Protein AF-A0A3A0DI73-F1 (afdb_monomer)

Structure (mmCIF, N/CA/C/O backbone):
data_AF-A0A3A0DI73-F1
#
_entry.id   AF-A0A3A0DI73-F1
#
loop_
_atom_site.group_PDB
_atom_site.id
_atom_site.type_symbol
_atom_site.label_atom_id
_atom_site.label_alt_id
_atom_site.label_comp_id
_atom_site.label_asym_id
_atom_site.label_entity_id
_atom_site.label_seq_id
_atom_site.pdbx_PDB_ins_code
_atom_site.Cartn_x
_atom_site.Cartn_y
_atom_site.Cartn_z
_atom_site.occupancy
_atom_site.B_iso_or_equiv
_atom_site.auth_seq_id
_atom_site.auth_comp_id
_atom_site.auth_asym_id
_atom_site.auth_atom_id
_atom_site.pdbx_PDB_model_num
ATOM 1 N N . MET A 1 1 ? -56.428 10.773 -19.947 1.00 46.03 1 MET A N 1
ATOM 2 C CA . MET A 1 1 ? -55.314 10.584 -20.900 1.00 46.03 1 MET A CA 1
ATOM 3 C C . MET A 1 1 ? -54.510 9.360 -20.479 1.00 46.03 1 MET A C 1
ATOM 5 O O . MET A 1 1 ? -53.608 9.464 -19.663 1.00 46.03 1 MET A O 1
ATOM 9 N N . ARG A 1 2 ? -54.927 8.179 -20.947 1.00 42.25 2 ARG A N 1
ATOM 10 C CA . ARG A 1 2 ? -54.187 6.916 -20.832 1.00 42.25 2 ARG A CA 1
ATOM 11 C C . ARG A 1 2 ? -53.727 6.586 -22.247 1.00 42.25 2 ARG A C 1
ATOM 13 O O . ARG A 1 2 ? -54.557 6.183 -23.053 1.00 42.25 2 ARG A O 1
ATOM 20 N N . SER A 1 3 ? -52.457 6.826 -22.551 1.00 44.78 3 SER A N 1
ATOM 21 C CA . SER A 1 3 ? -51.872 6.418 -23.829 1.00 44.78 3 SER A CA 1
ATOM 22 C C . SER A 1 3 ? -51.220 5.052 -23.663 1.00 44.78 3 SER A C 1
ATOM 24 O O . SER A 1 3 ? -50.156 4.922 -23.074 1.00 44.78 3 SER A O 1
ATOM 26 N N . SER A 1 4 ? -51.953 4.058 -24.155 1.00 49.00 4 SER A N 1
ATOM 27 C CA . SER A 1 4 ? -51.477 3.031 -25.083 1.00 49.00 4 SER A CA 1
ATOM 28 C C . SER A 1 4 ? -50.260 2.189 -24.687 1.00 49.00 4 SER A C 1
ATOM 30 O O . SER A 1 4 ? -49.116 2.505 -24.993 1.00 49.00 4 SER A O 1
ATOM 32 N N . ASN A 1 5 ? -50.582 1.012 -24.146 1.00 43.97 5 ASN A N 1
ATOM 33 C CA . ASN A 1 5 ? -49.893 -0.247 -24.431 1.00 43.97 5 ASN A CA 1
ATOM 34 C C . ASN A 1 5 ? -49.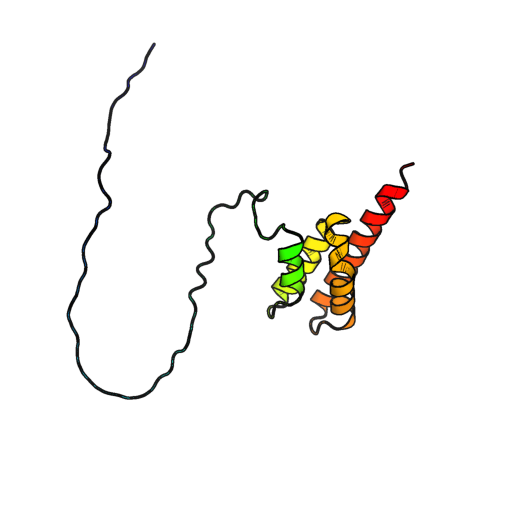915 -0.535 -25.943 1.00 43.97 5 ASN A C 1
ATOM 36 O O . ASN A 1 5 ? -50.989 -0.492 -26.547 1.00 43.97 5 ASN A O 1
ATOM 40 N N . SER A 1 6 ? -48.780 -0.933 -26.520 1.00 40.41 6 SER A N 1
ATOM 41 C CA . SER A 1 6 ? -48.709 -1.915 -27.613 1.00 40.41 6 SER A CA 1
ATOM 42 C C . SER A 1 6 ? -47.269 -2.313 -27.922 1.00 40.41 6 SER A C 1
ATOM 44 O O . SER A 1 6 ? -46.471 -1.457 -28.279 1.00 40.41 6 SER A O 1
ATOM 46 N N . ALA A 1 7 ? -47.053 -3.634 -27.863 1.00 37.00 7 ALA A N 1
ATOM 47 C CA . ALA A 1 7 ? -46.167 -4.445 -28.704 1.00 37.00 7 ALA A CA 1
ATOM 48 C C . ALA A 1 7 ? -44.645 -4.184 -28.568 1.00 37.00 7 ALA A C 1
ATOM 50 O O . ALA A 1 7 ? -44.185 -3.059 -28.535 1.00 37.00 7 ALA A O 1
ATOM 51 N N . ALA A 1 8 ? -43.760 -5.173 -28.503 1.00 38.88 8 ALA A N 1
ATOM 52 C CA . ALA A 1 8 ? -43.826 -6.513 -29.049 1.00 38.88 8 ALA A CA 1
ATOM 53 C C . ALA A 1 8 ? -42.706 -7.387 -28.451 1.00 38.88 8 ALA A C 1
ATOM 55 O O . ALA A 1 8 ? -41.714 -6.879 -27.936 1.00 38.88 8 ALA A O 1
ATOM 56 N N . ALA A 1 9 ? -42.860 -8.694 -28.667 1.00 37.97 9 ALA A N 1
ATOM 57 C CA . ALA A 1 9 ? -41.786 -9.666 -28.859 1.00 37.97 9 ALA A CA 1
ATOM 58 C C . ALA A 1 9 ? -40.920 -10.028 -27.640 1.00 37.97 9 ALA A C 1
ATOM 60 O O . ALA A 1 9 ? -39.777 -9.610 -27.474 1.00 37.97 9 ALA A O 1
ATOM 61 N N . GLN A 1 10 ? -41.464 -10.953 -26.853 1.00 37.12 10 GLN A N 1
ATOM 62 C CA . GLN A 1 10 ? -40.673 -12.065 -26.338 1.00 37.12 10 GLN A CA 1
ATOM 63 C C . GLN A 1 10 ? -40.356 -12.975 -27.533 1.00 37.12 10 GLN A C 1
ATOM 65 O O . GLN A 1 10 ? -41.296 -13.455 -28.157 1.00 37.12 10 GLN A O 1
ATOM 70 N N . ASP A 1 11 ? -39.084 -13.214 -27.854 1.00 39.34 11 ASP A N 1
ATOM 71 C CA . ASP A 1 11 ? -38.699 -14.409 -28.612 1.00 39.34 11 ASP A CA 1
ATOM 72 C C . ASP A 1 11 ? -37.217 -14.770 -28.404 1.00 39.34 11 ASP A C 1
ATOM 74 O O . ASP A 1 11 ? -36.307 -14.043 -28.790 1.00 39.34 11 ASP A O 1
ATOM 78 N N . GLY A 1 12 ? -37.025 -15.903 -27.722 1.00 42.12 12 GLY A N 1
ATOM 79 C CA . GLY A 1 12 ? -36.039 -16.956 -27.986 1.00 42.12 12 GLY A CA 1
ATOM 80 C C . GLY A 1 12 ? -34.541 -16.640 -28.160 1.00 42.12 12 GLY A C 1
ATOM 81 O O . GLY A 1 12 ? -34.145 -16.013 -29.139 1.00 42.12 12 GLY A O 1
ATOM 82 N N . PRO A 1 13 ? -33.646 -17.239 -27.343 1.00 37.38 13 PRO A N 1
ATOM 83 C CA . PRO A 1 13 ? -32.222 -17.278 -27.658 1.00 37.38 13 PRO A CA 1
ATOM 84 C C . PRO A 1 13 ? -31.971 -18.185 -28.871 1.00 37.38 13 PRO A C 1
ATOM 86 O O . PRO A 1 13 ? -32.249 -19.388 -28.839 1.00 37.38 13 PRO A O 1
ATOM 89 N N . SER A 1 14 ? -31.393 -17.615 -29.927 1.00 41.12 14 SER A N 1
ATOM 90 C CA . SER A 1 14 ? -30.918 -18.324 -31.114 1.00 41.12 14 SER A CA 1
ATOM 91 C C . SER A 1 14 ? -29.812 -19.319 -30.745 1.00 41.12 14 SER A C 1
ATOM 93 O O . SER A 1 14 ? -28.622 -19.002 -30.706 1.00 41.12 14 SER A O 1
ATOM 95 N N . ARG A 1 15 ? -30.231 -20.550 -30.446 1.00 43.59 15 ARG A N 1
ATOM 96 C CA . ARG A 1 15 ? -29.393 -21.746 -30.394 1.00 43.59 15 ARG A CA 1
ATOM 97 C C . ARG A 1 15 ? -29.068 -22.217 -31.818 1.00 43.59 15 ARG A C 1
ATOM 99 O O . ARG A 1 15 ? -29.891 -22.111 -32.716 1.00 43.59 15 ARG A O 1
ATOM 106 N N . LEU A 1 16 ? -27.906 -22.858 -31.943 1.00 42.03 16 LEU A N 1
ATOM 107 C CA . LEU A 1 16 ? -27.441 -23.683 -33.066 1.00 42.03 16 L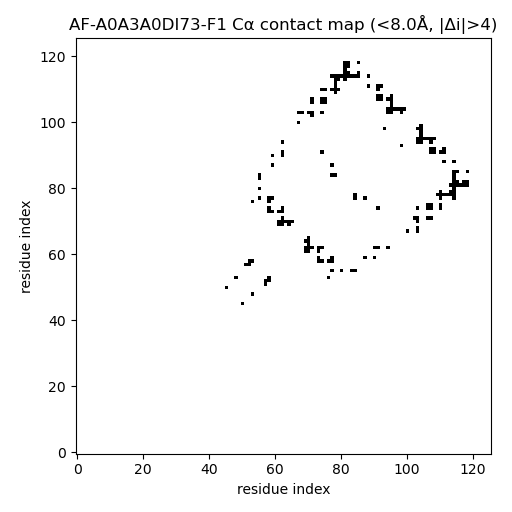EU A CA 1
ATOM 108 C C . LEU A 1 16 ? -27.049 -22.950 -34.361 1.00 42.03 16 LEU A C 1
ATOM 110 O O . LEU A 1 16 ? -27.827 -22.854 -35.298 1.00 42.03 16 LEU A O 1
ATOM 114 N N . ARG A 1 17 ? -25.738 -22.734 -34.514 1.00 43.75 17 ARG A N 1
ATOM 115 C CA . ARG A 1 17 ? -24.987 -23.436 -35.570 1.00 43.75 17 ARG A CA 1
ATOM 116 C C . ARG A 1 17 ? -23.698 -24.010 -34.993 1.00 43.75 17 ARG A C 1
ATOM 118 O O . ARG A 1 17 ? -22.633 -23.408 -35.026 1.00 43.75 17 ARG A O 1
ATOM 125 N N . ARG A 1 18 ? -23.840 -25.205 -34.418 1.00 44.78 18 ARG A N 1
ATOM 126 C CA . ARG A 1 18 ? -22.738 -26.144 -34.209 1.00 44.78 18 ARG A CA 1
ATOM 127 C C . ARG A 1 18 ? -22.254 -26.588 -35.590 1.00 44.78 18 ARG A C 1
ATOM 129 O O . ARG A 1 18 ? -22.840 -27.496 -36.168 1.00 44.78 18 ARG A O 1
ATOM 136 N N . SER A 1 19 ? -21.219 -25.951 -36.120 1.00 40.69 19 SER A N 1
ATOM 137 C CA . SER A 1 19 ? -20.468 -26.513 -37.242 1.00 40.69 19 SER A CA 1
ATOM 138 C C . SER A 1 19 ? -19.474 -27.520 -36.673 1.00 40.69 19 SER A C 1
ATOM 140 O O . SER A 1 19 ? -18.393 -27.166 -36.212 1.00 40.69 19 SER A O 1
ATOM 142 N N . VAL A 1 20 ? -19.904 -28.778 -36.621 1.00 42.91 20 VAL A N 1
ATOM 143 C CA . VAL A 1 20 ? -19.046 -29.941 -36.383 1.00 42.91 20 VAL A CA 1
ATOM 144 C C . VAL A 1 20 ? -18.556 -30.429 -37.755 1.00 42.91 20 VAL A C 1
ATOM 146 O O . VAL A 1 20 ? -19.305 -30.354 -38.724 1.00 42.91 20 VAL A O 1
ATOM 149 N N . LEU A 1 21 ? -17.335 -30.972 -37.785 1.00 39.19 21 LEU A N 1
ATOM 150 C CA . LEU A 1 21 ? -16.647 -31.678 -38.879 1.00 39.19 21 LEU A CA 1
ATOM 151 C C . LEU A 1 21 ? -15.938 -30.819 -39.942 1.00 39.19 21 LEU A C 1
ATOM 153 O O . LEU A 1 21 ? -16.477 -30.509 -40.995 1.00 39.19 21 LEU A O 1
ATOM 157 N N . ALA A 1 22 ? -14.634 -30.638 -39.730 1.00 37.94 22 ALA A N 1
ATOM 158 C CA . ALA A 1 22 ? -13.636 -31.152 -40.669 1.00 37.94 22 ALA A CA 1
ATOM 159 C C . ALA A 1 22 ? -12.343 -31.445 -39.892 1.00 37.94 22 ALA A C 1
ATOM 161 O O . ALA A 1 22 ? -11.476 -30.591 -39.726 1.00 37.94 22 ALA A O 1
ATOM 162 N N . VAL A 1 23 ? -12.246 -32.665 -39.355 1.00 44.00 23 VAL A N 1
ATOM 163 C CA . VAL A 1 23 ? -11.007 -33.216 -38.791 1.00 44.00 23 VAL A CA 1
ATOM 164 C C . VAL A 1 23 ? -10.077 -33.519 -39.966 1.00 44.00 23 VAL A C 1
ATOM 166 O O . VAL A 1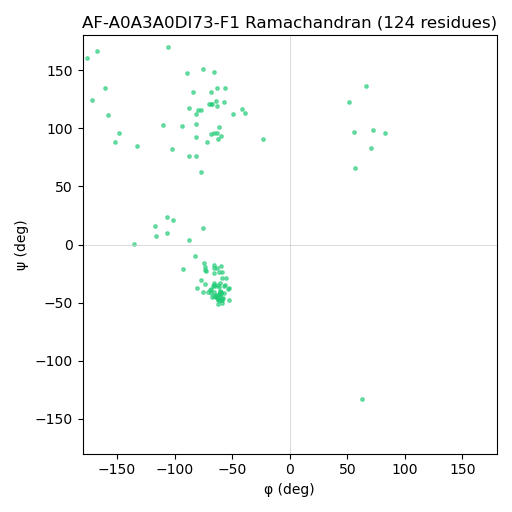 23 ? -10.103 -34.613 -40.526 1.00 44.00 23 VAL A O 1
ATOM 169 N N . ALA A 1 24 ? -9.285 -32.531 -40.376 1.00 44.31 24 ALA A N 1
ATOM 170 C CA . ALA A 1 24 ? -8.171 -32.746 -41.287 1.00 44.31 24 ALA A CA 1
ATOM 171 C C . ALA A 1 24 ? -6.978 -33.265 -40.474 1.00 44.31 24 ALA A C 1
ATOM 173 O O . ALA A 1 24 ? -6.330 -32.540 -39.723 1.00 44.31 24 ALA A O 1
ATOM 174 N N . ARG A 1 25 ? -6.747 -34.571 -40.593 1.00 55.69 25 ARG A N 1
ATOM 175 C CA . ARG A 1 25 ? -5.568 -35.287 -40.106 1.00 55.69 25 ARG A CA 1
ATOM 176 C C . ARG A 1 25 ? -4.338 -34.841 -40.904 1.00 55.69 25 ARG A C 1
ATOM 178 O O . ARG A 1 25 ? -4.349 -35.072 -42.105 1.00 55.69 25 ARG A O 1
ATOM 185 N N . LEU A 1 26 ? -3.304 -34.286 -40.260 1.00 47.00 26 LEU A N 1
ATOM 186 C CA . LEU A 1 26 ? -1.866 -34.438 -40.589 1.00 47.00 26 LEU A CA 1
ATOM 187 C C . LEU A 1 26 ? -0.996 -33.702 -39.526 1.00 47.00 26 LEU A C 1
ATOM 189 O O . LEU A 1 26 ? -1.537 -32.894 -38.779 1.00 47.00 26 LEU A O 1
ATOM 193 N N . PRO A 1 27 ? 0.305 -34.014 -39.369 1.00 46.88 27 PRO A N 1
ATOM 194 C CA . PRO A 1 27 ? 0.848 -34.876 -38.320 1.00 46.88 27 PRO A CA 1
ATOM 195 C C . PRO A 1 27 ? 1.602 -34.139 -37.188 1.00 46.88 27 PRO A C 1
ATOM 197 O O . PRO A 1 27 ? 1.915 -32.957 -37.266 1.00 46.88 27 PRO A O 1
ATOM 200 N N . LEU A 1 28 ? 1.898 -34.913 -36.138 1.00 55.03 28 LEU A N 1
ATOM 201 C CA . LEU A 1 28 ? 2.718 -34.628 -34.953 1.00 55.03 28 LEU A CA 1
ATOM 202 C C . LEU A 1 28 ? 3.986 -33.786 -35.248 1.00 55.03 28 LEU A C 1
ATOM 204 O O . LEU A 1 28 ? 4.929 -34.293 -35.850 1.00 55.03 28 LEU A O 1
ATOM 208 N N . LEU A 1 29 ? 4.052 -32.547 -34.747 1.00 56.84 29 LEU A N 1
ATOM 209 C CA . LEU A 1 29 ? 5.300 -31.856 -34.387 1.00 56.84 29 LEU A CA 1
ATOM 210 C C . LEU A 1 29 ? 4.997 -30.706 -33.415 1.00 56.84 29 LEU A C 1
ATOM 212 O O . LEU A 1 29 ? 4.013 -29.985 -33.544 1.00 56.84 29 LEU A O 1
ATOM 216 N N . ALA A 1 30 ? 5.816 -30.628 -32.374 1.00 53.91 30 ALA A N 1
ATOM 217 C CA . ALA A 1 30 ? 5.569 -29.920 -31.132 1.00 53.91 30 ALA A CA 1
ATOM 218 C C . ALA A 1 30 ? 5.531 -28.389 -31.267 1.00 53.91 30 ALA A C 1
ATOM 220 O O . ALA A 1 30 ? 6.477 -27.776 -31.752 1.00 53.91 30 ALA A O 1
ATOM 221 N N . ALA A 1 31 ? 4.498 -27.772 -30.697 1.00 54.31 31 ALA A N 1
ATOM 222 C CA . ALA A 1 31 ? 4.576 -26.421 -30.157 1.00 54.31 31 ALA A CA 1
ATOM 223 C C . ALA A 1 31 ? 3.622 -26.330 -28.963 1.00 54.31 31 ALA A C 1
ATOM 225 O O . ALA A 1 31 ? 2.413 -26.154 -29.100 1.00 54.31 31 ALA A O 1
ATOM 226 N N . ALA A 1 32 ? 4.188 -26.512 -27.773 1.00 57.53 32 ALA A N 1
ATOM 227 C CA . ALA A 1 32 ? 3.545 -26.167 -26.523 1.00 57.53 32 ALA A CA 1
ATOM 228 C C . ALA A 1 32 ? 3.271 -24.656 -26.513 1.00 57.53 32 ALA A C 1
ATOM 230 O O . ALA A 1 32 ? 4.167 -23.861 -26.247 1.00 57.53 32 ALA A O 1
ATOM 231 N N . VAL A 1 33 ? 2.031 -24.253 -26.788 1.00 56.47 33 VAL A N 1
ATOM 232 C CA . VAL A 1 33 ? 1.530 -22.944 -26.356 1.00 56.47 33 VAL A CA 1
ATOM 233 C C . VAL A 1 33 ? 0.650 -23.198 -25.144 1.00 56.47 33 VAL A C 1
ATOM 235 O O . VAL A 1 33 ? -0.568 -23.344 -25.222 1.00 56.47 33 VAL A O 1
ATOM 238 N N . CYS A 1 34 ? 1.316 -23.322 -24.001 1.00 44.38 34 CYS A N 1
ATOM 239 C CA . CYS A 1 34 ? 0.675 -23.242 -22.706 1.00 44.38 34 CYS A CA 1
ATOM 240 C C . CYS A 1 34 ? 0.108 -21.828 -22.524 1.00 44.38 34 CYS A C 1
ATOM 242 O O . C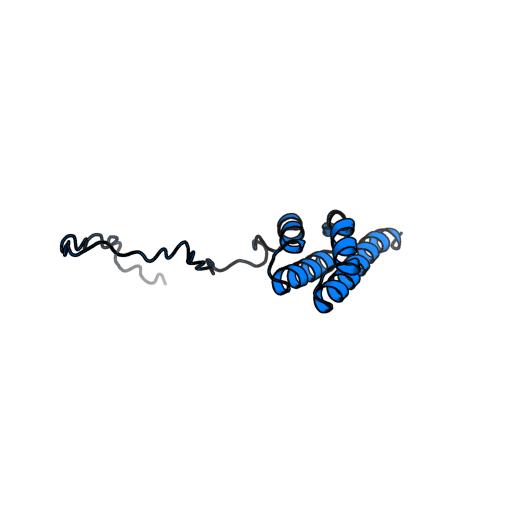YS A 1 34 ? 0.843 -20.848 -22.565 1.00 44.38 34 CYS A O 1
ATOM 244 N N . VAL A 1 35 ? -1.197 -21.755 -22.263 1.00 53.09 35 VAL A N 1
ATOM 245 C CA . VAL A 1 35 ? -1.785 -20.807 -21.305 1.00 53.09 35 VAL A CA 1
ATOM 246 C C . VAL A 1 35 ? -1.478 -19.328 -21.579 1.00 53.09 35 VAL A C 1
ATOM 248 O O . VAL A 1 35 ? -0.888 -18.618 -20.773 1.00 53.09 35 VAL A O 1
ATOM 251 N N . GLY A 1 36 ? -1.998 -18.815 -22.690 1.00 42.91 36 GLY A N 1
ATOM 252 C CA . GLY A 1 36 ? -2.397 -17.412 -22.761 1.00 42.91 36 GLY A CA 1
ATOM 253 C C . GLY A 1 36 ? -3.833 -17.279 -22.261 1.00 42.91 36 GLY A C 1
ATOM 254 O O . GLY A 1 36 ? -4.752 -17.198 -23.072 1.00 42.91 36 GLY A O 1
ATOM 255 N N . CYS A 1 37 ? -4.049 -17.338 -20.942 1.00 44.66 37 CYS A N 1
ATOM 256 C CA . CYS A 1 37 ? -5.346 -17.041 -20.335 1.00 44.66 37 CYS A CA 1
ATOM 257 C C . CYS A 1 37 ? -5.870 -15.711 -20.884 1.00 44.66 37 CYS A C 1
ATOM 259 O O . CYS A 1 37 ? -5.324 -14.646 -20.601 1.00 44.66 37 CYS A O 1
ATOM 261 N N . GLN A 1 38 ? -6.952 -15.784 -21.652 1.00 47.72 38 GLN A N 1
ATOM 262 C CA . GLN A 1 38 ? -7.785 -14.643 -21.985 1.00 47.72 38 GLN A CA 1
ATOM 263 C C . GLN A 1 38 ? -8.318 -14.064 -20.669 1.00 47.72 38 GLN A C 1
ATOM 265 O O . GLN A 1 38 ? -9.347 -14.502 -20.165 1.00 47.72 38 GLN A O 1
ATOM 270 N N . ARG A 1 39 ? -7.635 -13.075 -20.085 1.00 42.53 39 ARG A N 1
ATOM 271 C CA . ARG A 1 39 ? -8.278 -12.170 -19.128 1.00 42.53 39 ARG A CA 1
ATOM 272 C C . ARG A 1 39 ? -9.028 -11.119 -19.934 1.00 42.53 39 ARG A C 1
ATOM 274 O O . ARG A 1 39 ? -8.604 -9.977 -20.062 1.00 42.53 39 ARG A O 1
ATOM 281 N N . GLN A 1 40 ? -10.171 -11.523 -20.482 1.00 48.50 40 GLN A N 1
ATOM 282 C CA . GLN A 1 40 ? -11.276 -10.583 -20.604 1.00 48.50 40 GLN A CA 1
ATOM 283 C C . GLN A 1 40 ? -11.649 -10.218 -19.169 1.00 48.50 40 GLN A C 1
ATOM 285 O O . GLN A 1 40 ? -12.328 -10.974 -18.479 1.00 48.50 40 GLN A O 1
ATOM 290 N N . SER A 1 41 ? -11.110 -9.104 -18.679 1.00 48.78 41 SER A N 1
ATOM 291 C CA . SER A 1 41 ? -11.615 -8.492 -17.458 1.00 48.78 41 SER A CA 1
ATOM 292 C C . SER A 1 41 ? -13.096 -8.210 -17.698 1.00 48.78 41 SER A C 1
ATOM 294 O O . SER A 1 41 ? -13.411 -7.532 -18.682 1.00 48.78 41 SER A O 1
ATOM 296 N N . PRO A 1 42 ? -14.020 -8.725 -16.871 1.00 47.06 42 PRO A N 1
ATOM 297 C CA . PRO A 1 42 ? -15.411 -8.353 -16.998 1.00 47.06 42 PRO A CA 1
ATOM 298 C C . PRO A 1 42 ? -15.503 -6.884 -16.589 1.00 47.06 42 PRO A C 1
ATOM 300 O O . PRO A 1 42 ? -15.614 -6.563 -15.410 1.00 47.06 42 PRO A O 1
ATOM 303 N N . VAL A 1 43 ? -15.451 -5.968 -17.558 1.00 50.38 43 VAL A N 1
ATOM 304 C CA . VAL A 1 43 ? -15.906 -4.588 -17.353 1.00 50.38 43 VAL A CA 1
ATOM 305 C C . VAL A 1 43 ? -17.433 -4.626 -17.402 1.00 50.38 43 VAL A C 1
ATOM 307 O O . VAL A 1 43 ? -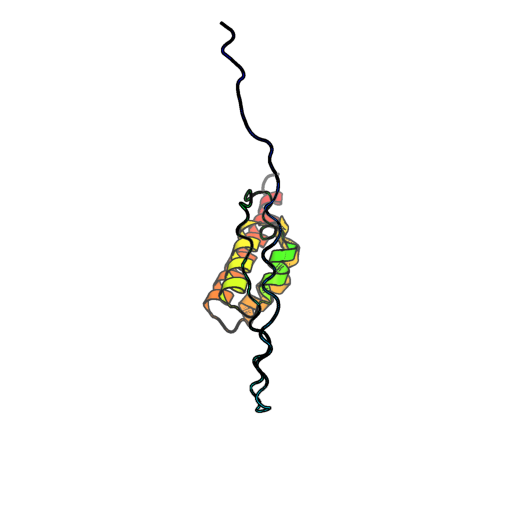18.081 -4.109 -18.304 1.00 50.38 43 VAL A O 1
ATOM 310 N N . GLY A 1 44 ? -18.015 -5.350 -16.448 1.00 46.34 44 GLY A N 1
ATOM 311 C CA . GLY A 1 44 ? -19.403 -5.187 -16.070 1.00 46.34 44 GLY A CA 1
ATOM 312 C C . GLY A 1 44 ? -19.441 -3.976 -15.159 1.00 46.34 44 GLY A C 1
ATOM 313 O O . GLY A 1 44 ? -18.804 -3.999 -14.113 1.00 46.34 44 GLY A O 1
ATOM 314 N N . SER A 1 45 ? -20.120 -2.923 -15.607 1.00 49.69 45 SER A N 1
ATOM 315 C CA . SER A 1 45 ? -20.449 -1.690 -14.885 1.00 49.69 45 SER A CA 1
ATOM 316 C C . SER A 1 45 ? -20.443 -1.851 -13.359 1.00 49.69 45 SER A C 1
ATOM 318 O O . SER A 1 45 ? -21.460 -2.199 -12.753 1.00 49.69 45 SER A O 1
ATOM 320 N N . THR A 1 46 ? -19.298 -1.616 -12.722 1.00 53.00 46 THR A N 1
ATOM 321 C CA . THR A 1 46 ? -19.236 -1.604 -11.267 1.00 53.00 46 THR A CA 1
ATOM 322 C C . THR A 1 46 ? -19.712 -0.245 -10.815 1.00 53.00 46 THR A C 1
ATOM 324 O O . THR A 1 46 ? -19.038 0.762 -11.029 1.00 53.00 46 THR A O 1
ATOM 327 N N . ASP A 1 47 ? -20.867 -0.228 -10.164 1.00 59.31 47 ASP A N 1
ATOM 328 C CA . ASP A 1 47 ? -21.102 0.726 -9.091 1.00 59.31 47 ASP A CA 1
ATOM 329 C C . ASP A 1 47 ? -19.809 0.800 -8.247 1.00 59.31 47 ASP A C 1
ATOM 331 O O . ASP A 1 47 ? -19.394 -0.236 -7.713 1.00 59.31 47 ASP A O 1
ATOM 335 N N . PRO A 1 48 ? -19.109 1.951 -8.176 1.00 54.50 48 PRO A N 1
ATOM 336 C CA . PRO A 1 48 ? -17.850 2.057 -7.442 1.00 54.50 48 PRO A CA 1
ATOM 337 C C . PRO A 1 48 ? -18.021 1.723 -5.953 1.00 54.50 48 PRO A C 1
ATOM 339 O O . PRO A 1 48 ? -17.042 1.364 -5.305 1.00 54.50 48 PRO A O 1
ATOM 342 N N . ALA A 1 49 ? -19.253 1.748 -5.424 1.00 56.81 49 ALA A N 1
ATOM 343 C CA . ALA A 1 49 ? -19.566 1.285 -4.074 1.00 56.81 49 ALA A CA 1
ATOM 344 C C . ALA A 1 49 ? -19.575 -0.252 -3.920 1.00 56.81 49 ALA A C 1
ATOM 346 O O . ALA A 1 49 ? -19.527 -0.752 -2.799 1.00 56.81 49 ALA A O 1
ATOM 347 N N . LYS A 1 50 ? -19.631 -1.012 -5.022 1.00 60.22 50 LYS A N 1
ATOM 348 C CA . LYS A 1 50 ? -19.625 -2.491 -5.055 1.00 60.22 50 LYS A CA 1
ATOM 349 C C . LYS A 1 50 ? -18.398 -3.077 -5.751 1.00 60.22 50 LYS A C 1
ATOM 351 O O . LYS A 1 50 ? -18.340 -4.281 -5.992 1.00 60.22 50 LYS A O 1
ATOM 356 N N . ALA A 1 51 ? -17.431 -2.236 -6.093 1.00 62.72 51 ALA A N 1
ATOM 357 C CA . ALA A 1 51 ? -16.173 -2.658 -6.674 1.00 62.72 51 ALA A CA 1
ATOM 358 C C . ALA A 1 51 ? -15.385 -3.539 -5.680 1.00 62.72 51 ALA A C 1
ATOM 360 O O . ALA A 1 51 ? -14.992 -3.046 -4.621 1.00 62.72 51 ALA A O 1
ATOM 361 N N . PRO A 1 52 ? -15.080 -4.809 -6.015 1.00 66.75 52 PRO A N 1
ATOM 362 C CA . PRO A 1 52 ? -14.294 -5.687 -5.141 1.00 66.75 52 PRO A CA 1
ATOM 363 C C . PRO A 1 52 ? -12.903 -5.117 -4.832 1.00 66.75 52 PRO A C 1
ATOM 365 O O . PRO A 1 52 ? -12.353 -5.333 -3.759 1.00 66.75 52 PRO A O 1
ATOM 368 N N . TRP A 1 53 ? -12.348 -4.318 -5.746 1.00 71.25 53 TRP A N 1
ATOM 369 C CA . TRP A 1 53 ? -11.082 -3.612 -5.558 1.00 71.25 53 TRP A CA 1
ATOM 370 C C . TRP A 1 53 ? -11.188 -2.392 -4.624 1.00 71.25 53 TRP A C 1
ATOM 372 O O . TRP A 1 53 ? -10.286 -1.569 -4.608 1.00 71.25 53 TRP A O 1
ATOM 382 N N . PHE A 1 54 ? -12.253 -2.208 -3.851 1.00 74.00 54 PHE A N 1
ATOM 383 C CA . PHE A 1 54 ? -12.266 -1.246 -2.740 1.00 74.00 54 PHE A CA 1
ATOM 384 C C . PHE A 1 54 ? -12.474 -1.938 -1.384 1.00 74.00 54 PHE A C 1
ATOM 386 O O . PHE A 1 54 ? -12.788 -1.285 -0.393 1.00 74.00 54 PHE A O 1
ATOM 393 N N . ASP A 1 55 ? -12.282 -3.259 -1.323 1.00 85.81 55 ASP A N 1
ATOM 394 C CA . ASP A 1 55 ? -12.181 -4.022 -0.078 1.00 85.81 55 ASP A CA 1
ATOM 395 C C . ASP A 1 55 ? -10.732 -3.962 0.457 1.00 85.81 55 ASP A C 1
ATOM 397 O O . ASP A 1 55 ? -9.798 -4.214 -0.318 1.00 85.81 55 ASP A O 1
ATOM 401 N N . PRO A 1 56 ? -10.503 -3.649 1.754 1.00 85.38 56 PRO A N 1
ATOM 402 C CA . PRO A 1 56 ? -9.160 -3.626 2.329 1.00 85.38 56 PRO A CA 1
ATOM 403 C C . PRO A 1 56 ? -8.387 -4.927 2.098 1.00 85.38 56 PRO A C 1
ATOM 405 O O . PRO A 1 56 ? -7.191 -4.883 1.822 1.00 85.38 56 PRO A O 1
ATOM 408 N N . LYS A 1 57 ? -9.057 -6.084 2.153 1.00 89.81 57 LYS A N 1
ATOM 409 C CA . LYS A 1 57 ? -8.413 -7.396 1.996 1.00 89.81 57 LYS A CA 1
ATOM 410 C C . LYS A 1 57 ? -7.881 -7.608 0.587 1.00 89.81 57 LYS A C 1
ATOM 412 O O . LYS A 1 57 ? -6.731 -8.001 0.421 1.00 89.81 57 LYS A O 1
ATOM 417 N N . VAL A 1 58 ? -8.685 -7.274 -0.420 1.00 90.50 58 VAL A N 1
ATOM 418 C CA . VAL A 1 58 ? -8.280 -7.371 -1.831 1.00 90.50 58 VAL A CA 1
ATOM 419 C C . VAL A 1 58 ? -7.078 -6.467 -2.105 1.00 90.50 58 VAL A C 1
ATOM 421 O O . VAL A 1 58 ? -6.172 -6.833 -2.849 1.00 90.50 58 VAL A O 1
ATOM 424 N N . GLN A 1 59 ? -7.027 -5.296 -1.467 1.00 92.56 59 GLN A N 1
ATOM 425 C CA . GLN A 1 59 ? -5.890 -4.394 -1.620 1.00 92.56 59 GLN A CA 1
ATOM 426 C C . GLN A 1 59 ? -4.636 -4.865 -0.883 1.00 92.56 59 GLN A C 1
ATOM 428 O O . GLN A 1 59 ? -3.530 -4.686 -1.386 1.00 92.56 59 GLN A O 1
ATOM 433 N N . ILE A 1 60 ? -4.784 -5.520 0.268 1.00 94.19 60 ILE A N 1
ATOM 434 C CA . ILE A 1 60 ? -3.664 -6.166 0.961 1.00 94.19 60 ILE A CA 1
ATOM 435 C C . ILE A 1 60 ? -3.038 -7.254 0.076 1.00 94.19 60 ILE A C 1
ATOM 437 O O . ILE A 1 60 ? -1.814 -7.313 -0.045 1.00 94.19 60 ILE A O 1
ATOM 441 N N . GLU A 1 61 ? -3.854 -8.065 -0.600 1.00 93.00 61 GLU A N 1
ATOM 442 C CA . GLU A 1 61 ? -3.369 -9.063 -1.564 1.00 93.00 61 GLU A CA 1
ATOM 443 C C . GLU A 1 61 ? -2.612 -8.403 -2.730 1.00 93.00 61 GLU A C 1
ATOM 445 O O . GLU A 1 61 ? -1.520 -8.843 -3.100 1.00 93.00 61 GLU A O 1
ATOM 450 N N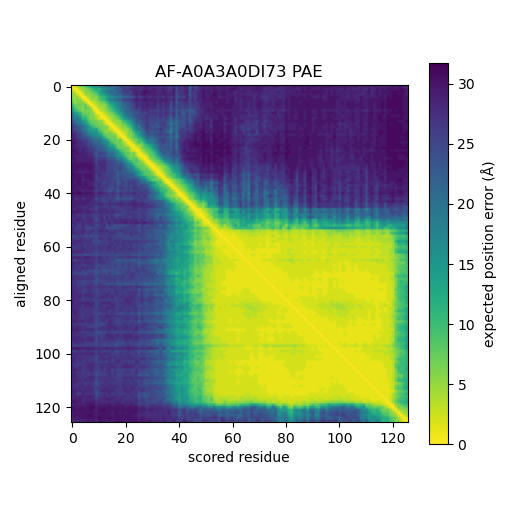 . GLY A 1 62 ? -3.138 -7.290 -3.251 1.00 93.94 62 GLY A N 1
ATOM 451 C CA . GLY A 1 62 ? -2.531 -6.532 -4.347 1.00 93.94 62 GLY A CA 1
ATOM 452 C C . GLY A 1 62 ? -1.152 -5.930 -4.039 1.00 93.94 62 GLY A C 1
ATOM 453 O O . GLY A 1 62 ? -0.375 -5.685 -4.963 1.00 93.94 62 GLY A O 1
ATOM 454 N N . LEU A 1 63 ? -0.777 -5.761 -2.763 1.00 96.00 63 LEU A N 1
ATOM 455 C CA . LEU A 1 63 ? 0.575 -5.327 -2.372 1.00 96.00 63 LEU A CA 1
ATOM 456 C C . LEU A 1 63 ? 1.665 -6.354 -2.715 1.00 96.00 63 LEU A C 1
ATOM 458 O O . LEU A 1 63 ? 2.839 -6.000 -2.737 1.00 96.00 63 LEU A O 1
ATOM 462 N N . SER A 1 64 ? 1.303 -7.610 -2.977 1.00 95.06 64 SER A N 1
ATOM 463 C CA . SER A 1 64 ? 2.255 -8.670 -3.342 1.00 95.06 64 SER A CA 1
ATOM 464 C C . SER A 1 64 ? 2.193 -9.048 -4.825 1.00 95.06 64 SER A C 1
ATOM 466 O O . SER A 1 64 ? 2.789 -10.048 -5.223 1.00 95.06 64 SER A O 1
ATOM 468 N N . ASP A 1 65 ? 1.479 -8.274 -5.649 1.00 96.69 65 ASP A N 1
ATOM 469 C CA . ASP A 1 65 ? 1.339 -8.569 -7.074 1.00 96.69 65 ASP A CA 1
ATOM 470 C C . ASP A 1 65 ? 2.681 -8.438 -7.818 1.00 96.69 65 ASP A C 1
ATOM 472 O O . ASP A 1 65 ? 3.546 -7.625 -7.472 1.00 96.69 65 ASP A O 1
ATOM 476 N N . ALA A 1 66 ? 2.865 -9.240 -8.866 1.00 94.00 66 ALA A N 1
ATOM 477 C CA . ALA A 1 66 ? 4.052 -9.178 -9.709 1.00 94.00 66 ALA A CA 1
ATOM 478 C C . ALA A 1 66 ? 4.143 -7.844 -10.474 1.00 94.00 66 ALA A C 1
ATOM 480 O O . ALA A 1 66 ? 5.242 -7.312 -10.658 1.00 94.00 66 ALA A O 1
ATOM 481 N N . ASP A 1 67 ? 3.004 -7.276 -10.884 1.00 94.31 67 ASP A N 1
ATOM 482 C CA . ASP A 1 67 ? 2.939 -5.986 -11.563 1.00 94.31 67 ASP A CA 1
ATOM 483 C C . ASP A 1 67 ? 3.116 -4.840 -10.558 1.00 94.31 67 ASP A C 1
ATOM 485 O O . ASP A 1 67 ? 2.275 -4.578 -9.693 1.00 94.31 67 ASP A O 1
ATOM 489 N N . MET A 1 68 ? 4.207 -4.089 -10.719 1.00 95.06 68 MET A N 1
ATOM 490 C CA . MET A 1 68 ? 4.507 -2.908 -9.906 1.00 95.06 68 MET A CA 1
ATOM 491 C C . MET A 1 68 ? 3.387 -1.855 -9.921 1.00 95.06 68 MET A C 1
ATOM 493 O O . MET A 1 68 ? 3.186 -1.152 -8.929 1.00 95.06 68 MET A O 1
ATOM 497 N N . ARG A 1 69 ? 2.601 -1.770 -11.003 1.00 94.19 69 ARG A N 1
ATOM 498 C CA . ARG A 1 69 ? 1.453 -0.857 -11.099 1.00 94.19 69 ARG A CA 1
ATOM 499 C C . ARG A 1 69 ? 0.328 -1.272 -10.160 1.00 94.19 69 ARG A C 1
ATOM 501 O O . ARG A 1 69 ? -0.295 -0.399 -9.560 1.00 94.19 69 ARG A O 1
ATOM 508 N N . LEU A 1 70 ? 0.088 -2.577 -10.014 1.00 94.25 70 LEU A N 1
ATOM 509 C CA . LEU A 1 70 ? -0.920 -3.105 -9.096 1.00 94.25 70 LEU A CA 1
ATOM 510 C C . LEU A 1 70 ? -0.484 -2.924 -7.643 1.00 94.25 70 LEU A C 1
ATOM 512 O O . LEU A 1 70 ? -1.286 -2.450 -6.839 1.00 94.25 70 LEU A O 1
ATOM 516 N N . ARG A 1 71 ? 0.796 -3.155 -7.324 1.00 97.06 71 ARG A N 1
ATOM 517 C CA . ARG A 1 71 ? 1.331 -2.858 -5.983 1.00 97.06 71 ARG A CA 1
ATOM 518 C C . ARG A 1 71 ? 1.177 -1.381 -5.617 1.00 97.06 71 ARG A C 1
ATOM 520 O O . ARG A 1 71 ? 0.658 -1.058 -4.549 1.00 97.06 71 ARG A O 1
ATOM 527 N N . ALA A 1 72 ? 1.560 -0.476 -6.522 1.00 96.38 72 ALA A N 1
ATOM 528 C CA . ALA A 1 72 ? 1.424 0.965 -6.309 1.00 96.38 72 ALA A CA 1
ATOM 529 C C . ALA A 1 72 ? -0.043 1.400 -6.159 1.00 96.38 72 ALA A C 1
ATOM 531 O O . ALA A 1 72 ? -0.364 2.164 -5.249 1.00 96.38 72 ALA A O 1
ATOM 532 N N . ALA A 1 73 ? -0.938 0.910 -7.025 1.00 95.69 73 ALA A N 1
ATOM 533 C CA . ALA A 1 73 ? -2.368 1.202 -6.938 1.00 95.69 73 ALA A CA 1
ATOM 534 C C . ALA A 1 73 ? -2.959 0.720 -5.606 1.00 95.69 73 ALA A C 1
ATOM 536 O O . ALA A 1 73 ? -3.735 1.442 -4.979 1.00 95.69 73 ALA A O 1
ATOM 537 N N . SER A 1 74 ? -2.530 -0.453 -5.141 1.00 95.69 74 SER A N 1
ATOM 538 C CA . SER A 1 74 ? -2.997 -1.023 -3.881 1.00 95.69 74 SER A CA 1
ATOM 539 C C . SER A 1 74 ? -2.562 -0.201 -2.677 1.00 95.69 74 SER A C 1
ATOM 541 O O . SER A 1 74 ? -3.389 0.136 -1.829 1.00 95.69 74 SER A O 1
ATOM 543 N N . ALA A 1 75 ? -1.297 0.228 -2.647 1.00 97.56 75 ALA A N 1
ATOM 544 C CA . ALA A 1 75 ? -0.800 1.138 -1.620 1.00 97.56 75 ALA A CA 1
ATOM 545 C C . ALA A 1 75 ? -1.600 2.453 -1.588 1.00 97.56 75 ALA A C 1
ATOM 547 O O . ALA A 1 75 ? -2.036 2.887 -0.522 1.00 97.56 75 ALA A O 1
ATOM 548 N N . ILE A 1 76 ? -1.862 3.058 -2.753 1.00 96.56 76 ILE A N 1
ATOM 549 C CA . ILE A 1 76 ? -2.653 4.296 -2.855 1.00 96.56 76 ILE A CA 1
ATOM 550 C C . ILE A 1 76 ? -4.064 4.095 -2.291 1.00 96.56 76 ILE A C 1
ATOM 552 O O . ILE A 1 76 ? -4.528 4.915 -1.496 1.00 96.56 76 ILE A O 1
ATOM 556 N N . ASN A 1 77 ? -4.738 3.012 -2.680 1.00 95.69 77 ASN A N 1
ATOM 557 C CA . ASN A 1 77 ? -6.096 2.727 -2.231 1.00 95.69 77 ASN A CA 1
ATOM 558 C C . ASN A 1 77 ? -6.151 2.539 -0.713 1.00 95.69 77 ASN A C 1
ATOM 560 O O . ASN A 1 77 ? -6.964 3.189 -0.062 1.00 95.69 77 ASN A O 1
ATOM 564 N N . LEU A 1 78 ? -5.239 1.752 -0.138 1.00 95.62 78 LEU A N 1
ATOM 565 C CA . LEU A 1 78 ? -5.143 1.558 1.314 1.00 95.62 78 LEU A CA 1
ATOM 566 C C . LEU A 1 78 ? -4.885 2.879 2.053 1.00 95.62 78 LEU A C 1
ATOM 568 O O . LEU A 1 78 ? -5.534 3.161 3.058 1.00 95.62 78 LEU A O 1
ATOM 572 N N . GLY A 1 79 ? -4.013 3.739 1.520 1.00 96.25 79 GLY A N 1
ATOM 573 C CA . GLY A 1 79 ? -3.796 5.083 2.061 1.00 96.25 79 GLY A CA 1
ATOM 574 C C . GLY A 1 79 ? -5.065 5.942 2.057 1.00 96.25 79 GLY A C 1
ATOM 575 O O . GLY A 1 79 ? -5.347 6.636 3.032 1.00 96.25 79 GLY A O 1
ATOM 576 N N . ASN A 1 80 ? -5.859 5.871 0.986 1.00 94.69 80 ASN A N 1
ATOM 577 C CA . ASN A 1 80 ? -7.122 6.606 0.861 1.00 94.69 80 ASN A CA 1
ATOM 578 C C . ASN A 1 80 ? -8.242 6.036 1.750 1.00 94.69 80 ASN A C 1
ATOM 580 O O . ASN A 1 80 ? -9.174 6.758 2.097 1.00 94.69 80 ASN A O 1
ATOM 584 N N . MET A 1 81 ? -8.155 4.764 2.148 1.00 92.75 81 MET A N 1
ATOM 585 C CA . MET A 1 81 ? -9.074 4.150 3.114 1.00 92.75 81 MET A CA 1
ATOM 586 C C . MET A 1 81 ? -8.829 4.617 4.555 1.00 92.75 81 MET A C 1
ATOM 588 O O . MET A 1 81 ? -9.730 4.519 5.395 1.00 92.75 81 MET A O 1
ATOM 592 N N . GLY A 1 82 ? -7.627 5.121 4.852 1.00 93.94 82 GLY A N 1
ATOM 593 C CA . GLY A 1 82 ? -7.262 5.641 6.167 1.00 93.94 82 GLY A CA 1
ATOM 594 C C . GLY A 1 82 ? -7.309 4.564 7.254 1.00 93.94 82 GLY A C 1
ATOM 595 O O . GLY A 1 82 ? -6.810 3.458 7.068 1.00 93.94 82 GLY A O 1
ATOM 596 N N . ALA A 1 83 ? -7.933 4.868 8.396 1.00 93.69 83 ALA A N 1
ATOM 597 C CA . ALA A 1 83 ? -7.928 3.998 9.578 1.00 93.69 83 ALA A CA 1
ATOM 598 C C . ALA A 1 83 ? -8.514 2.590 9.335 1.00 93.69 83 ALA A C 1
ATOM 600 O O . ALA A 1 83 ? -8.155 1.655 10.046 1.00 93.69 83 ALA A O 1
ATOM 601 N N . LYS A 1 84 ? -9.372 2.414 8.317 1.00 91.88 84 LYS A N 1
ATOM 602 C CA . LYS A 1 84 ? -9.911 1.096 7.927 1.00 91.88 84 LYS A CA 1
ATOM 603 C C . LYS A 1 84 ? -8.841 0.142 7.381 1.00 91.88 84 LYS A C 1
ATOM 605 O O . LYS A 1 84 ? -9.067 -1.060 7.365 1.00 91.88 84 LYS A O 1
ATOM 610 N N . ALA A 1 85 ? -7.706 0.671 6.928 1.00 95.12 85 ALA A N 1
ATOM 611 C CA . ALA A 1 85 ? -6.586 -0.086 6.378 1.00 95.12 85 ALA A CA 1
ATOM 612 C C . ALA A 1 85 ? -5.429 -0.258 7.383 1.00 95.12 85 ALA A C 1
ATOM 614 O O . ALA A 1 85 ? -4.298 -0.518 6.979 1.00 95.12 85 ALA A O 1
ATOM 615 N N . SER A 1 86 ? -5.684 -0.118 8.689 1.00 95.06 86 SER A N 1
ATOM 616 C CA . SER A 1 86 ? -4.664 -0.272 9.740 1.00 95.06 86 SER A CA 1
ATOM 617 C C . SER A 1 86 ? -3.948 -1.628 9.692 1.00 95.06 86 SER A C 1
ATOM 619 O O . SER A 1 86 ? -2.740 -1.691 9.910 1.00 95.06 86 SER A O 1
ATOM 621 N N . GLU A 1 87 ? -4.660 -2.695 9.319 1.00 95.12 87 GLU A N 1
ATOM 622 C CA . GLU A 1 87 ? -4.106 -4.046 9.143 1.00 95.12 87 GLU A CA 1
ATOM 623 C C . GLU A 1 87 ? -3.021 -4.119 8.053 1.00 95.12 87 GLU A C 1
ATOM 625 O O . GLU A 1 87 ? -2.159 -4.993 8.097 1.00 95.12 87 GLU A O 1
ATOM 630 N N . ALA A 1 88 ? -3.013 -3.185 7.096 1.00 96.56 88 ALA A N 1
ATOM 631 C CA . ALA A 1 88 ? -2.045 -3.168 6.004 1.00 96.56 88 ALA A CA 1
ATOM 632 C C . ALA A 1 88 ? -0.696 -2.526 6.378 1.00 96.56 88 ALA A C 1
ATOM 634 O O . ALA A 1 88 ? 0.255 -2.629 5.600 1.00 96.56 88 ALA A O 1
ATOM 635 N N . LEU A 1 89 ? -0.582 -1.876 7.545 1.00 97.38 89 LEU A N 1
ATOM 636 C CA . LEU A 1 89 ? 0.621 -1.133 7.946 1.00 97.38 89 LEU A CA 1
ATOM 637 C C . LEU A 1 89 ? 1.923 -1.951 7.851 1.00 97.38 89 LEU A C 1
ATOM 639 O O . LEU A 1 89 ? 2.856 -1.460 7.212 1.00 97.38 89 LEU A O 1
ATOM 643 N N . PRO A 1 90 ? 2.007 -3.198 8.362 1.00 97.50 90 PRO A N 1
ATOM 644 C CA . PRO A 1 90 ? 3.247 -3.974 8.284 1.00 97.50 90 PRO A CA 1
ATOM 645 C C . PRO A 1 90 ? 3.677 -4.263 6.840 1.00 97.50 90 PRO A C 1
ATOM 647 O O . PRO A 1 90 ? 4.865 -4.279 6.516 1.00 97.50 90 PRO A O 1
ATOM 650 N N . MET A 1 91 ? 2.710 -4.476 5.943 1.00 97.19 91 MET A N 1
ATOM 651 C CA . MET A 1 91 ? 2.992 -4.737 4.533 1.00 97.19 91 MET A CA 1
ATOM 652 C C . MET A 1 91 ? 3.400 -3.464 3.793 1.00 97.19 91 MET A C 1
ATOM 654 O O . MET A 1 91 ? 4.353 -3.498 3.016 1.00 97.19 91 MET A O 1
ATOM 658 N N . LEU A 1 92 ? 2.744 -2.335 4.071 1.00 97.69 92 LEU A N 1
ATOM 659 C CA . LEU A 1 92 ? 3.127 -1.033 3.520 1.00 97.69 92 LEU A CA 1
ATOM 660 C C . LEU A 1 92 ? 4.551 -0.643 3.947 1.00 97.69 92 LEU A C 1
ATOM 662 O O . LEU A 1 92 ? 5.339 -0.194 3.119 1.00 97.69 92 LEU A O 1
ATOM 666 N N . GLU A 1 93 ? 4.922 -0.883 5.204 1.00 98.00 93 GLU A N 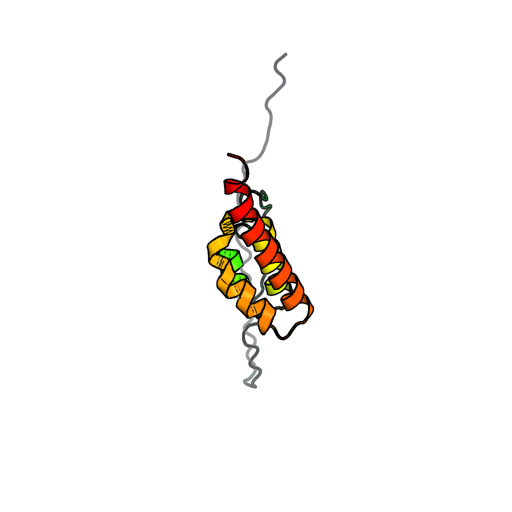1
ATOM 667 C CA . GLU A 1 93 ? 6.281 -0.639 5.704 1.00 98.00 93 GLU A CA 1
ATOM 668 C C . GLU A 1 93 ? 7.321 -1.527 5.011 1.00 98.00 93 GLU A C 1
ATOM 670 O O . GLU A 1 93 ? 8.370 -1.042 4.580 1.00 98.00 93 GLU A O 1
ATOM 675 N N . LYS A 1 94 ? 7.012 -2.818 4.831 1.00 97.88 94 LYS A N 1
ATOM 676 C CA . LYS A 1 94 ? 7.885 -3.749 4.105 1.00 97.88 94 LYS A CA 1
ATOM 677 C C . LYS A 1 94 ? 8.127 -3.293 2.664 1.00 97.88 94 LYS A C 1
ATOM 679 O O . LYS A 1 94 ? 9.274 -3.298 2.209 1.00 97.88 94 LYS A O 1
ATOM 684 N N . LEU A 1 95 ? 7.072 -2.889 1.954 1.00 97.75 95 LEU A N 1
ATOM 685 C CA . LEU A 1 95 ? 7.183 -2.370 0.589 1.00 97.75 95 LEU A CA 1
ATOM 686 C C . LEU A 1 95 ? 7.995 -1.074 0.557 1.00 97.75 95 LEU A C 1
ATOM 688 O O . LEU A 1 95 ? 8.904 -0.953 -0.256 1.00 97.75 95 LEU A O 1
ATOM 692 N N . ALA A 1 96 ? 7.730 -0.139 1.471 1.00 98.31 96 ALA A N 1
ATOM 693 C CA . ALA A 1 96 ? 8.475 1.115 1.559 1.00 98.31 96 ALA A CA 1
ATOM 694 C C . ALA A 1 96 ? 9.986 0.892 1.744 1.00 98.31 96 ALA A C 1
ATOM 696 O O . ALA A 1 96 ? 10.790 1.639 1.188 1.00 98.31 96 ALA A O 1
ATOM 697 N N . ALA A 1 97 ? 10.374 -0.149 2.486 1.00 98.19 97 ALA A N 1
ATOM 698 C CA . ALA A 1 97 ? 11.773 -0.472 2.744 1.00 98.19 97 ALA A CA 1
ATOM 699 C C . ALA A 1 97 ? 12.461 -1.230 1.597 1.00 98.19 97 ALA A C 1
ATOM 701 O O . ALA A 1 97 ? 13.646 -1.014 1.352 1.00 98.19 97 ALA A O 1
ATOM 702 N N . SER A 1 98 ? 11.750 -2.143 0.925 1.00 96.94 98 SER A N 1
ATOM 703 C CA . SER A 1 98 ? 12.395 -3.199 0.126 1.00 96.94 98 SER A CA 1
ATOM 704 C C . SER A 1 98 ? 11.798 -3.456 -1.257 1.00 96.94 98 SER A C 1
ATOM 706 O O . SER A 1 98 ? 12.314 -4.314 -1.972 1.00 96.94 98 SER A O 1
ATOM 708 N N . ASP A 1 99 ? 10.753 -2.731 -1.677 1.00 98.31 99 ASP A N 1
ATOM 709 C CA . ASP A 1 99 ? 10.220 -2.916 -3.030 1.00 98.31 99 ASP A CA 1
ATOM 710 C C . ASP A 1 99 ? 11.279 -2.538 -4.085 1.00 98.31 99 ASP A C 1
ATOM 712 O O . ASP A 1 99 ? 11.922 -1.486 -3.951 1.00 98.31 99 ASP A O 1
ATOM 716 N N . PRO A 1 100 ? 11.479 -3.357 -5.136 1.00 97.38 100 PRO A N 1
ATOM 717 C CA . PRO A 1 100 ? 12.449 -3.059 -6.187 1.00 97.38 100 PRO A CA 1
ATOM 718 C C . PRO A 1 100 ? 12.146 -1.745 -6.914 1.00 97.38 100 PRO A C 1
ATOM 720 O O . PRO A 1 100 ? 13.075 -1.038 -7.302 1.00 97.38 100 PRO A O 1
ATOM 723 N N . GLU A 1 101 ? 10.870 -1.383 -7.061 1.00 98.12 101 GLU A N 1
ATOM 724 C CA . GLU A 1 101 ? 10.449 -0.197 -7.798 1.00 98.12 101 GLU A CA 1
ATOM 725 C C . GLU A 1 101 ? 10.434 1.045 -6.883 1.00 98.12 101 GLU A C 1
ATOM 727 O O . GLU A 1 101 ? 9.640 1.108 -5.936 1.00 98.12 101 GLU A O 1
ATOM 732 N N . PRO A 1 102 ? 11.256 2.081 -7.157 1.00 98.00 102 PRO A N 1
ATOM 733 C CA . PRO A 1 102 ? 11.279 3.310 -6.361 1.00 98.00 102 PRO A C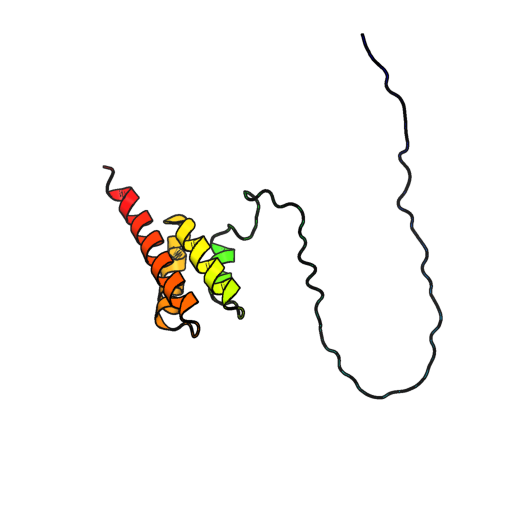A 1
ATOM 734 C C . PRO A 1 102 ? 9.912 3.970 -6.192 1.00 98.00 102 PRO A C 1
ATOM 736 O O . PRO A 1 102 ? 9.587 4.437 -5.098 1.00 98.00 102 PRO A O 1
ATOM 739 N N . LYS A 1 103 ? 9.086 3.960 -7.244 1.00 96.94 103 LYS A N 1
ATOM 740 C CA . LYS A 1 103 ? 7.743 4.541 -7.193 1.00 96.94 103 LYS A CA 1
ATOM 741 C C . LYS A 1 103 ? 6.820 3.796 -6.227 1.00 96.94 103 LYS A C 1
ATOM 743 O O . LYS A 1 103 ? 6.000 4.421 -5.559 1.00 96.94 103 LYS A O 1
ATOM 748 N N . VAL A 1 104 ? 6.950 2.473 -6.122 1.00 98.06 104 VAL A N 1
ATOM 749 C CA . VAL A 1 104 ? 6.163 1.680 -5.166 1.00 98.06 104 VAL A CA 1
ATOM 750 C C . VAL A 1 104 ? 6.595 2.006 -3.738 1.00 98.06 104 VAL A C 1
ATOM 752 O O . VAL A 1 104 ? 5.731 2.207 -2.886 1.00 98.06 104 VAL A O 1
ATOM 755 N N . ARG A 1 105 ? 7.905 2.151 -3.484 1.00 98.62 105 ARG A N 1
ATOM 756 C CA . ARG A 1 105 ? 8.418 2.527 -2.155 1.00 98.62 105 ARG A CA 1
ATOM 757 C C . ARG A 1 105 ? 7.861 3.865 -1.676 1.00 98.62 105 ARG A C 1
ATOM 759 O O . ARG A 1 105 ? 7.395 3.972 -0.543 1.00 98.62 105 ARG A O 1
ATOM 766 N N . GLU A 1 106 ? 7.872 4.870 -2.551 1.00 98.50 106 GLU A N 1
ATOM 767 C CA . GLU A 1 106 ? 7.315 6.195 -2.263 1.00 98.50 106 GLU A CA 1
ATOM 768 C C . GLU A 1 106 ? 5.825 6.109 -1.904 1.00 98.50 106 GLU A C 1
ATOM 770 O O . GLU A 1 106 ? 5.407 6.606 -0.856 1.00 98.50 106 GLU A O 1
ATOM 775 N N . LYS A 1 107 ? 5.027 5.418 -2.730 1.00 98.25 107 LYS A N 1
ATOM 776 C CA . LYS A 1 107 ? 3.579 5.295 -2.510 1.00 98.25 107 LYS A CA 1
ATOM 777 C C . LYS A 1 107 ? 3.234 4.489 -1.265 1.00 98.25 107 LYS A C 1
ATOM 779 O O . LYS A 1 107 ? 2.284 4.840 -0.569 1.00 98.25 107 LYS A O 1
ATOM 784 N N . ALA A 1 108 ? 4.014 3.462 -0.946 1.00 98.31 108 ALA A N 1
ATOM 785 C CA . ALA A 1 108 ? 3.842 2.686 0.273 1.00 98.31 108 ALA A CA 1
ATOM 786 C C . ALA A 1 108 ? 4.129 3.523 1.531 1.00 98.31 108 ALA A C 1
ATOM 788 O O . ALA A 1 108 ? 3.357 3.467 2.490 1.00 98.31 108 ALA A O 1
ATOM 789 N N . ARG A 1 109 ? 5.174 4.366 1.505 1.00 98.56 109 ARG A N 1
ATOM 790 C CA . ARG A 1 109 ? 5.479 5.296 2.603 1.00 98.56 109 ARG A CA 1
ATOM 791 C C . ARG A 1 109 ? 4.356 6.314 2.811 1.00 98.56 109 ARG A C 1
ATOM 793 O O . ARG A 1 109 ? 3.862 6.445 3.927 1.00 98.56 109 ARG A O 1
ATOM 800 N N . GLU A 1 110 ? 3.920 6.984 1.741 1.00 98.12 110 GLU A N 1
ATOM 801 C CA . GLU A 1 110 ? 2.805 7.945 1.793 1.00 98.12 110 GLU A CA 1
ATOM 802 C C . GLU A 1 110 ? 1.520 7.299 2.335 1.00 98.12 110 GLU A C 1
ATOM 804 O O . GLU A 1 110 ? 0.794 7.895 3.132 1.00 98.12 110 GLU A O 1
ATOM 809 N N . ALA A 1 111 ? 1.223 6.070 1.908 1.00 97.94 111 ALA A N 1
ATOM 810 C CA . ALA A 1 111 ? 0.056 5.334 2.371 1.00 97.94 111 ALA A CA 1
ATOM 811 C C . ALA A 1 111 ? 0.136 5.016 3.870 1.00 97.94 111 ALA A C 1
ATOM 813 O O . ALA A 1 111 ? -0.834 5.252 4.590 1.00 97.94 111 ALA A O 1
ATOM 814 N N . ALA A 1 112 ? 1.287 4.542 4.357 1.00 97.75 112 ALA A N 1
ATOM 815 C CA . ALA A 1 112 ? 1.487 4.251 5.776 1.00 97.75 112 ALA A CA 1
ATOM 816 C C . ALA A 1 112 ? 1.312 5.505 6.651 1.00 97.75 112 ALA A C 1
ATOM 818 O O . ALA A 1 112 ? 0.668 5.446 7.700 1.00 97.75 112 ALA A O 1
ATOM 819 N N . GLU A 1 113 ? 1.825 6.656 6.207 1.00 97.38 113 GLU A N 1
ATOM 820 C CA . GLU A 1 113 ? 1.637 7.941 6.891 1.00 97.38 113 GLU A CA 1
ATOM 821 C C . GLU A 1 113 ? 0.159 8.342 6.960 1.00 97.38 113 GLU A C 1
ATOM 823 O O . GLU A 1 113 ? -0.334 8.667 8.041 1.00 97.38 113 GLU A O 1
ATOM 828 N N . LYS A 1 114 ? -0.575 8.253 5.843 1.00 96.88 114 LYS A N 1
ATOM 829 C CA . LYS A 1 114 ? -2.016 8.557 5.796 1.00 96.88 114 LYS A CA 1
ATOM 830 C C . LYS A 1 114 ? -2.835 7.658 6.719 1.00 96.88 114 LYS A C 1
ATOM 832 O O . LYS A 1 114 ? -3.704 8.154 7.435 1.00 96.88 114 LYS A O 1
ATOM 837 N N . VAL A 1 115 ? -2.550 6.354 6.734 1.00 96.00 115 VAL A N 1
ATOM 838 C CA . VAL A 1 115 ? -3.242 5.395 7.608 1.00 96.00 115 VAL A CA 1
ATOM 839 C C . VAL A 1 115 ? -2.996 5.740 9.079 1.00 96.00 115 VAL A C 1
ATOM 841 O O . VAL A 1 115 ? -3.954 5.860 9.843 1.00 96.00 115 VAL A O 1
ATOM 844 N N . ARG A 1 116 ? -1.741 5.992 9.473 1.00 95.44 116 ARG A N 1
ATOM 845 C CA . ARG A 1 116 ? -1.392 6.387 10.851 1.00 95.44 116 ARG A CA 1
ATOM 846 C C . ARG A 1 116 ? -2.023 7.722 11.251 1.00 95.44 116 ARG A C 1
ATOM 848 O O . ARG A 1 116 ? -2.585 7.828 12.340 1.00 95.44 116 ARG A O 1
ATOM 855 N N . ALA A 1 117 ? -1.976 8.724 10.373 1.00 95.00 117 ALA A N 1
ATOM 856 C CA . ALA A 1 117 ? -2.592 10.028 10.613 1.00 95.00 117 ALA A CA 1
ATOM 857 C C . ALA A 1 117 ? -4.109 9.903 10.826 1.00 95.00 117 ALA A C 1
ATOM 859 O O . ALA A 1 117 ? -4.654 10.497 11.755 1.00 95.00 117 ALA A O 1
ATOM 860 N N . ALA A 1 118 ? -4.786 9.070 10.030 1.00 92.94 118 ALA A N 1
ATOM 861 C CA . ALA A 1 118 ? -6.216 8.811 10.180 1.00 92.94 118 ALA A CA 1
ATOM 862 C C . ALA A 1 118 ? -6.563 8.096 11.501 1.00 92.94 118 ALA A C 1
ATOM 864 O O . ALA A 1 118 ? -7.617 8.360 12.075 1.00 92.94 118 ALA A O 1
ATOM 865 N N . MET A 1 119 ? -5.683 7.224 12.009 1.00 90.25 119 MET A N 1
ATOM 866 C CA . MET A 1 119 ? -5.858 6.575 13.317 1.00 90.25 119 MET A CA 1
ATOM 867 C C . MET A 1 119 ? -5.709 7.566 14.483 1.00 90.25 119 MET A C 1
ATOM 869 O O . MET A 1 119 ? -6.469 7.493 15.446 1.00 90.25 119 MET A O 1
ATOM 873 N N . GLY A 1 120 ? -4.761 8.508 14.391 1.00 82.38 120 GLY A N 1
ATOM 874 C CA . GLY A 1 120 ? -4.531 9.539 15.413 1.00 82.38 120 GLY A CA 1
ATOM 875 C C . GLY A 1 120 ? -5.545 10.692 15.386 1.00 82.38 120 GLY A C 1
ATOM 876 O O . GLY A 1 120 ? -5.888 11.239 16.433 1.00 82.38 120 GLY A O 1
ATOM 877 N N . GLY A 1 121 ? -6.086 11.029 14.211 1.00 64.75 121 GLY A N 1
ATOM 878 C CA . GLY A 1 121 ? -7.072 12.103 14.042 1.00 64.75 121 GLY A CA 1
ATOM 879 C C . GLY A 1 121 ? -8.416 11.843 14.734 1.00 64.75 121 GLY A C 1
ATOM 880 O O . GLY A 1 121 ? -9.095 12.789 15.121 1.00 64.75 121 GLY A O 1
ATOM 881 N N . ALA A 1 122 ? -8.777 10.578 14.975 1.00 53.19 122 ALA A N 1
ATOM 882 C CA . ALA A 1 122 ? -9.976 10.226 15.741 1.00 53.19 122 ALA A CA 1
ATOM 883 C C . ALA A 1 122 ? -9.835 10.486 17.258 1.00 53.19 122 ALA A C 1
ATOM 885 O O . ALA A 1 122 ? -10.845 10.587 17.958 1.00 53.19 122 ALA A O 1
ATOM 886 N N . ALA A 1 123 ? -8.604 10.605 17.772 1.00 46.66 123 ALA A N 1
ATOM 887 C CA . ALA A 1 123 ? -8.325 10.869 19.185 1.00 46.66 123 ALA A CA 1
ATOM 888 C C . ALA A 1 123 ? -8.174 12.369 19.509 1.00 46.66 123 ALA A C 1
ATOM 890 O O . ALA A 1 123 ? -8.376 12.755 20.653 1.00 46.66 123 ALA A O 1
ATOM 891 N N . ALA A 1 124 ? -7.875 13.218 18.518 1.00 45.22 124 ALA A N 1
ATOM 892 C CA . ALA A 1 124 ? -7.610 14.653 18.704 1.00 45.22 124 ALA A CA 1
ATOM 893 C C . ALA A 1 124 ? -8.865 15.559 18.677 1.00 45.22 124 ALA A C 1
ATOM 895 O O . ALA A 1 124 ? -8.740 16.778 18.733 1.00 45.22 124 ALA A O 1
ATOM 896 N N . SER A 1 125 ? -10.069 14.983 18.578 1.00 43.19 125 SER A N 1
ATOM 897 C CA . SER A 1 125 ? -11.353 15.710 18.534 1.00 43.19 125 SER A CA 1
ATOM 898 C C . SER A 1 125 ? -12.171 15.592 19.839 1.00 43.19 125 SER A C 1
ATOM 900 O O . SER A 1 125 ? -13.398 15.707 19.797 1.00 43.19 125 SER A O 1
ATOM 902 N N . ARG A 1 126 ? -11.539 15.321 20.987 1.00 39.25 126 ARG A N 1
ATOM 903 C CA . ARG A 1 126 ? -12.204 15.269 22.302 1.00 39.25 126 ARG A CA 1
ATOM 904 C C . ARG A 1 126 ? -11.523 16.167 23.316 1.00 39.25 126 ARG A C 1
ATOM 906 O O . ARG A 1 126 ? -10.280 16.260 23.249 1.00 39.25 126 ARG A O 1
#

Nearest PDB structures (foldseek):
  4p1n-assembly1_B  TM=3.831E-01  e=3.449E+00  Kluyveromyces marxianus
  6sii-assembly1_A-2  TM=3.393E-01  e=2.626E+00  Trypanosoma brucei

Foldseek 3Di:
DDDDDDDDDDDDDDDDDPPDDDPDDDDDDDDDPPDPPPPPPPVPPDPPVRPPLLDLVVLLVQCPDPDLVSVLVSLQSLLVVAQNNVVSLVSLVVCLVDPPDPSSVVSSVSSNVSNVVSVVVVVVPD

Radius of gyration: 25.62 Å; Cα contacts (8 Å, |Δi|>4): 104; chains: 1; bounding box: 68×51×64 Å

pLDDT: mean 72.99, std 24.33, range [37.0, 98.62]

Mean predicted aligned error: 16.6 Å

Solvent-accessible surface area (backbone atoms only — not comparable to full-atom values): 7951 Å² total; per-residue (Å²): 141,84,85,74,88,77,87,80,80,92,78,80,85,90,70,83,86,81,84,75,86,83,88,78,87,80,82,95,76,92,74,90,79,76,80,82,75,81,77,74,71,81,84,62,87,61,57,76,92,70,36,67,86,73,39,62,66,54,28,54,57,28,56,72,45,90,49,61,66,48,21,29,51,20,25,46,52,40,21,75,54,16,48,78,29,56,88,42,40,70,59,25,50,50,34,37,75,64,46,89,49,69,68,37,15,54,33,12,45,55,14,42,50,37,17,52,51,43,54,51,56,72,64,74,79,116

Secondary structure (DSSP, 8-state):
-----------------------------------------------TTS-GGGSHHHHHHHTT-SSHHHHHHHHHHHHHHGGGGGGGHHHHHHHHHH-SSHHHHHHHHHHHHHHHHHHHHTTTT-

Sequence (126 aa):
MRSSNSAAAQDGPSRLRRSVLAVARLPLL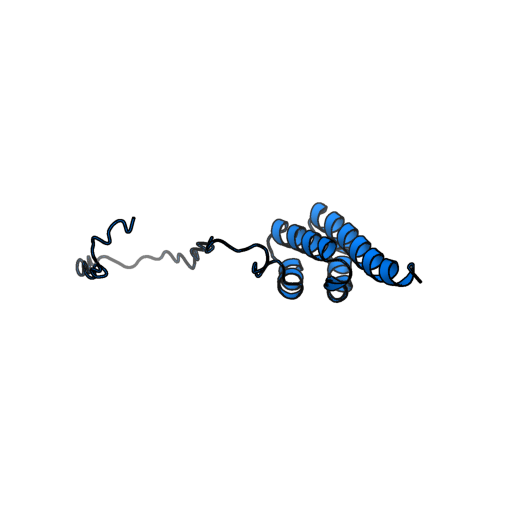AAAVCVGCQRQSPVGSTDPAKAPWFDPKVQIEGLSDADMRLRAASAINLGNMGAKASEALPMLEKLAASDPEPKVREKAREAAEKVRAAMGGAAASR